Protein AF-A7T3B9-F1 (afdb_monomer)

Mean predicted aligned error: 5.43 Å

Sequence (170 aa):
YEEWKAGTANHKSWKVKYYKGLGTSTPKEAKEYFSDMERHKINFKYEGPHDDEAIVMAFSKKKIQERKDWLTRGLEERKWRREQGLSELYLYEKDTKRVSYCDFVNKELILFSNTDNERSIPSLVDGLKPGQRKVMFTCFKRNDKREVKVAQLAGSIAELSAYHHGEVGF

Solvent-accessible surface area (backbone atoms only — not comparable to full-atom values): 10347 Å² total; per-residue (Å²): 106,70,67,58,51,74,74,34,93,64,50,84,82,55,90,85,81,87,75,89,48,78,85,68,56,48,78,67,55,49,53,54,49,64,72,42,41,75,72,73,47,63,44,80,42,90,87,52,71,64,30,56,50,39,51,44,39,75,68,39,88,87,28,57,66,62,40,51,55,51,53,49,50,55,49,50,52,54,50,52,31,55,76,70,72,46,78,81,86,72,76,79,55,95,81,48,48,64,42,38,55,37,52,43,42,71,48,49,48,47,54,54,57,50,51,49,46,54,58,69,47,50,43,90,90,78,66,40,26,58,58,56,46,36,49,54,50,41,51,64,73,66,59,70,92,64,92,72,58,67,72,60,51,41,54,48,28,37,68,78,55,69,53,85,82,56,83,87,71,111

Secondary structure (DSSP, 8-state):
-HHHHHH-TTGGGS------SGGGS-HHHHHHHHHTHHHH--EEE--SHHHHHHHHHHH-TT-HHHHHHHHHHHHHHHHHHHHTTPPPP-S--TT--EEEHHHIIIIIIHHHHHHHHHHHSPPTTTS--HHHHHHHHHHHHH--SS---HHHHHHHHHHHHT--S-TT--

InterPro domains:
  IPR001154 DNA topoisomerase II, eukaryotic-type [PR01158] (22-34)
  IPR001154 DNA topoisomerase II, eukaryotic-type [PR01158] (147-170)
  IPR002205 DNA topoisomerase, type IIA, domain A [PF00521] (119-168)
  IPR002205 DNA topoisomerase, type IIA, domain A [PS52040] (121-170)
  IPR013758 DNA topoisomerase, type IIA, domain A, alpha-beta [G3DSA:3.90.199.10] (116-169)
  IPR013759 DNA topoisomerase, type IIA, subunit B, C-terminal [G3DSA:3.40.50.670] (8-115)
  IPR013760 DNA topoisomerase, type IIA-like domain superfamily [SSF56719] (1-168)
  IPR031660 C-terminal associated domain of TOPRIM [PF16898] (1-117)
  IPR050634 DNA Topoisomerase II [PTHR10169] (1-167)

pLDDT: mean 91.24, std 8.09, range [49.88, 98.19]

Foldseek 3Di:
DVVCCVVDPVSVVDDDDDDPDPVVDDPVVVVVCVVPVQQNAAAEDEPDDLLVVLVCCLDPPVNVVVVVVLLVVVVVVVVVCVVVVHDQDAQDDRNRRYDYSNRCSNHPVSVVVVVCCQQPAADPVPRDRLLVVLLVVLCVVVVDPDDDDLVVSLVSSCPPVVDDPDSVPD

Structure (mmCIF, N/CA/C/O backbone):
data_AF-A7T3B9-F1
#
_entry.id   AF-A7T3B9-F1
#
loop_
_atom_site.group_PDB
_atom_site.id
_atom_site.type_symbol
_atom_site.label_atom_id
_atom_site.label_alt_id
_atom_site.label_comp_id
_atom_site.label_asym_id
_atom_site.label_entity_id
_atom_site.label_seq_id
_atom_site.pdbx_PDB_ins_code
_atom_site.Cartn_x
_atom_site.Cartn_y
_atom_site.Cartn_z
_atom_site.occupancy
_atom_site.B_iso_or_equiv
_atom_site.auth_seq_id
_atom_site.auth_comp_id
_atom_site.auth_asym_id
_atom_site.auth_atom_id
_atom_site.pdbx_PDB_model_num
ATOM 1 N N . TYR A 1 1 ? -4.293 -13.860 0.348 1.00 86.56 1 TYR A N 1
ATOM 2 C CA . TYR A 1 1 ? -3.932 -14.512 -0.936 1.00 86.56 1 TYR A CA 1
ATOM 3 C C . TYR A 1 1 ? -2.676 -15.359 -0.795 1.00 86.56 1 TYR A C 1
ATOM 5 O O . TYR A 1 1 ? -2.759 -16.546 -1.080 1.00 86.56 1 TYR A O 1
ATOM 13 N N . GLU A 1 2 ? -1.552 -14.799 -0.331 1.00 87.75 2 GLU A N 1
ATOM 14 C CA . GLU A 1 2 ? -0.303 -15.569 -0.173 1.00 87.75 2 GLU A CA 1
ATOM 15 C C . GLU A 1 2 ? -0.471 -16.796 0.736 1.00 87.75 2 GLU A C 1
ATOM 17 O O . GLU A 1 2 ? -0.005 -17.875 0.392 1.00 87.75 2 GLU A O 1
ATOM 22 N N . GLU A 1 3 ? -1.247 -16.677 1.817 1.00 86.38 3 GLU A N 1
ATOM 23 C CA . GLU A 1 3 ? -1.605 -17.810 2.682 1.00 86.38 3 GLU A CA 1
ATOM 24 C C . GLU A 1 3 ? -2.352 -18.929 1.929 1.00 86.38 3 GLU A C 1
ATOM 26 O O . GLU A 1 3 ? -1.968 -20.094 1.994 1.00 86.38 3 GLU A O 1
ATOM 31 N N . TRP A 1 4 ? -3.370 -18.580 1.131 1.00 89.94 4 TRP A N 1
ATOM 32 C CA . TRP A 1 4 ? -4.085 -19.543 0.282 1.00 89.94 4 TRP A CA 1
ATOM 33 C C . TRP A 1 4 ? -3.144 -20.222 -0.718 1.00 89.94 4 TRP A C 1
ATOM 35 O O . TRP A 1 4 ? -3.216 -21.434 -0.908 1.00 89.94 4 TRP A O 1
ATOM 45 N N . LYS A 1 5 ? -2.243 -19.457 -1.342 1.00 90.88 5 LYS A N 1
ATOM 46 C CA . LYS A 1 5 ? -1.275 -19.975 -2.313 1.00 90.88 5 LYS A CA 1
ATOM 47 C C . LYS A 1 5 ? -0.288 -20.947 -1.661 1.00 90.88 5 LYS A C 1
ATOM 49 O O . LY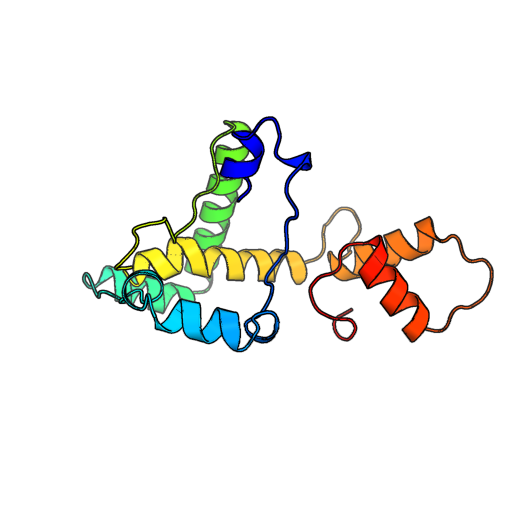S A 1 5 ? -0.001 -21.979 -2.257 1.00 90.88 5 LYS A O 1
ATOM 54 N N . ALA A 1 6 ? 0.195 -20.642 -0.456 1.00 88.75 6 ALA A N 1
ATOM 55 C CA . ALA A 1 6 ? 1.088 -21.514 0.304 1.00 88.75 6 ALA A CA 1
ATOM 56 C C . ALA A 1 6 ? 0.394 -22.812 0.756 1.00 88.75 6 ALA A C 1
ATOM 58 O O . ALA A 1 6 ? 1.002 -23.878 0.711 1.00 88.75 6 ALA A O 1
ATOM 59 N N . GLY A 1 7 ? -0.885 -22.737 1.139 1.00 91.06 7 GLY A N 1
ATOM 60 C CA . GLY A 1 7 ? -1.672 -23.890 1.587 1.00 91.06 7 GLY A CA 1
ATOM 61 C C . GLY A 1 7 ? -2.290 -24.747 0.473 1.00 91.06 7 GLY A C 1
ATOM 62 O O . GLY A 1 7 ? -2.835 -25.810 0.760 1.00 91.06 7 GLY A O 1
ATOM 63 N N . THR A 1 8 ? -2.229 -24.320 -0.793 1.00 93.38 8 THR A N 1
ATOM 64 C CA . THR A 1 8 ? -2.911 -24.996 -1.912 1.00 93.38 8 THR A CA 1
ATOM 65 C C . THR A 1 8 ? -1.902 -25.635 -2.864 1.00 93.38 8 THR A C 1
ATOM 67 O O . THR A 1 8 ? -1.337 -24.968 -3.728 1.00 93.38 8 THR A O 1
ATOM 70 N N . ALA A 1 9 ? -1.707 -26.954 -2.767 1.00 94.50 9 ALA A N 1
ATOM 71 C CA . ALA A 1 9 ? -0.701 -27.679 -3.555 1.00 94.50 9 ALA A CA 1
ATOM 72 C C . ALA A 1 9 ? -0.851 -27.499 -5.082 1.00 94.50 9 ALA A C 1
ATOM 74 O O . ALA A 1 9 ? 0.138 -27.355 -5.800 1.00 94.50 9 ALA A O 1
ATOM 75 N N . ASN A 1 10 ? -2.084 -27.452 -5.592 1.00 94.38 10 ASN A N 1
ATOM 76 C CA . ASN A 1 10 ? -2.374 -27.270 -7.015 1.00 94.38 10 ASN A CA 1
ATOM 77 C C . ASN A 1 10 ? -2.621 -25.803 -7.407 1.00 94.38 10 ASN A C 1
ATOM 79 O O . ASN A 1 10 ? -3.248 -25.554 -8.430 1.00 94.38 10 ASN A O 1
ATOM 83 N N . HIS A 1 11 ? -2.127 -24.813 -6.654 1.00 90.62 11 HIS A N 1
ATOM 84 C CA . HIS A 1 11 ? -2.401 -23.392 -6.928 1.00 90.62 11 HIS A CA 1
ATOM 85 C C . HIS A 1 11 ? -2.091 -22.966 -8.382 1.00 90.62 11 HIS A C 1
ATOM 87 O O . HIS A 1 11 ? -2.711 -22.041 -8.900 1.00 90.62 11 HIS A O 1
ATOM 93 N N . LYS A 1 12 ? -1.162 -23.649 -9.070 1.00 92.31 12 LYS A N 1
ATOM 94 C CA . LYS A 1 12 ? -0.803 -23.393 -10.478 1.00 92.31 12 LYS A CA 1
ATOM 95 C C . LYS A 1 12 ? -1.903 -23.741 -11.489 1.00 92.31 12 LYS A C 1
ATOM 97 O O . LYS A 1 12 ? -1.854 -23.226 -12.599 1.00 92.31 12 LYS A O 1
ATOM 102 N N . SER A 1 13 ? -2.877 -24.589 -11.143 1.00 94.81 13 SER A N 1
ATOM 103 C CA . SER A 1 13 ? -4.007 -24.904 -12.032 1.00 94.81 13 SER A CA 1
ATOM 104 C C . SER A 1 13 ? -5.089 -23.821 -12.032 1.00 94.81 13 SER A C 1
ATOM 106 O O . SER A 1 13 ? -6.023 -23.886 -12.827 1.00 94.81 13 SER A O 1
ATOM 108 N N . TRP A 1 14 ? -4.992 -22.833 -11.139 1.00 94.38 14 TRP A N 1
ATOM 109 C CA . TRP A 1 14 ? -5.970 -21.761 -11.000 1.00 94.38 14 TRP A CA 1
ATOM 110 C C . TRP A 1 14 ? -5.571 -20.542 -11.829 1.00 94.38 14 TRP A C 1
ATOM 112 O O . TRP A 1 14 ? -4.417 -20.112 -11.829 1.00 94.38 14 TRP A O 1
ATOM 122 N N . LYS A 1 15 ? -6.551 -19.923 -12.493 1.00 92.50 15 LYS A N 1
ATOM 123 C CA . LYS A 1 15 ? -6.360 -18.622 -13.139 1.00 92.50 15 LYS A CA 1
ATOM 124 C C . LYS A 1 15 ? -6.522 -17.514 -12.102 1.00 92.50 15 LYS A C 1
ATOM 126 O O . LYS A 1 15 ? -7.630 -17.245 -11.649 1.00 92.50 15 LYS A O 1
ATOM 131 N N . VAL A 1 16 ? -5.424 -16.848 -11.758 1.00 91.12 16 VAL A N 1
ATOM 132 C CA . VAL A 1 16 ? -5.424 -15.721 -10.815 1.00 91.12 16 VAL A CA 1
ATOM 133 C C . VAL A 1 16 ? -5.517 -14.405 -11.585 1.00 91.12 16 VAL A C 1
ATOM 135 O O . VAL A 1 16 ? -4.731 -14.155 -12.497 1.00 91.12 16 VAL A O 1
ATOM 138 N N . LYS A 1 17 ? -6.473 -13.550 -11.211 1.00 89.12 17 LYS A N 1
ATOM 139 C CA . LYS A 1 17 ? -6.617 -12.188 -11.739 1.00 89.12 17 LYS A CA 1
ATOM 140 C C . LYS A 1 17 ? -6.475 -11.192 -10.591 1.00 89.12 17 LYS A C 1
ATOM 142 O O . LYS A 1 17 ? -7.149 -11.322 -9.574 1.00 89.12 17 LYS A O 1
ATOM 147 N N . TYR A 1 18 ? -5.600 -10.205 -10.761 1.00 85.88 18 TYR A N 1
ATOM 148 C CA . TYR A 1 18 ? -5.349 -9.164 -9.767 1.00 85.88 18 TYR A CA 1
ATOM 149 C C . TYR A 1 18 ? -6.222 -7.929 -10.036 1.00 85.88 18 TYR A C 1
ATOM 151 O O . TYR A 1 18 ? -6.214 -7.393 -11.144 1.00 85.88 18 TYR A O 1
ATOM 159 N N . TYR A 1 19 ? -6.968 -7.480 -9.024 1.00 87.00 19 TYR A N 1
ATOM 160 C CA . TYR A 1 19 ? -7.869 -6.325 -9.098 1.00 87.00 19 TYR A CA 1
ATOM 161 C C . TYR A 1 19 ? -7.207 -5.131 -8.412 1.00 87.00 19 TYR A C 1
ATOM 163 O O . TYR A 1 19 ? -7.374 -4.914 -7.217 1.00 87.00 19 TYR A O 1
ATOM 171 N N . LYS A 1 20 ? -6.415 -4.368 -9.172 1.00 83.94 20 LYS A N 1
ATOM 172 C CA . LYS A 1 20 ? -5.660 -3.224 -8.635 1.00 83.94 20 LYS A CA 1
ATOM 173 C C . LYS A 1 20 ? -6.556 -2.023 -8.307 1.00 83.94 20 LYS A C 1
ATOM 175 O O . LYS A 1 20 ? -6.252 -1.252 -7.404 1.00 83.94 20 LYS A O 1
ATOM 180 N N . GLY A 1 21 ? -7.619 -1.815 -9.077 1.00 83.38 21 GLY A N 1
ATOM 181 C CA . GLY A 1 21 ? -8.522 -0.684 -8.899 1.00 83.38 21 GLY A CA 1
ATOM 182 C C . GLY A 1 21 ? -9.957 -1.064 -9.214 1.00 83.38 21 GLY A C 1
ATOM 183 O O . GLY A 1 21 ? -10.213 -2.065 -9.881 1.00 83.38 21 GLY A O 1
ATOM 184 N N . LEU A 1 22 ? -10.897 -0.231 -8.768 1.00 85.94 22 LEU A N 1
ATOM 185 C CA . LEU A 1 22 ? -12.330 -0.488 -8.936 1.00 85.94 22 LEU A CA 1
ATOM 186 C C . LEU A 1 22 ? -12.741 -0.628 -10.412 1.00 85.94 22 LEU A C 1
ATOM 188 O O . LEU A 1 22 ? -13.633 -1.406 -10.724 1.00 85.94 22 LEU A O 1
ATOM 192 N N . GLY A 1 23 ? -12.037 0.044 -11.331 1.00 85.44 23 GLY A N 1
ATOM 193 C CA . GLY A 1 23 ? -12.266 -0.081 -12.776 1.00 85.44 23 GLY A CA 1
ATOM 194 C C . GLY A 1 23 ? -11.877 -1.437 -13.382 1.00 85.44 23 GLY A C 1
ATOM 195 O O . GLY A 1 23 ? -12.175 -1.686 -14.544 1.00 85.44 23 GLY A O 1
ATOM 196 N N . THR A 1 24 ? -11.208 -2.323 -12.634 1.00 87.88 24 THR A N 1
ATOM 197 C CA . THR A 1 24 ? -10.944 -3.705 -13.077 1.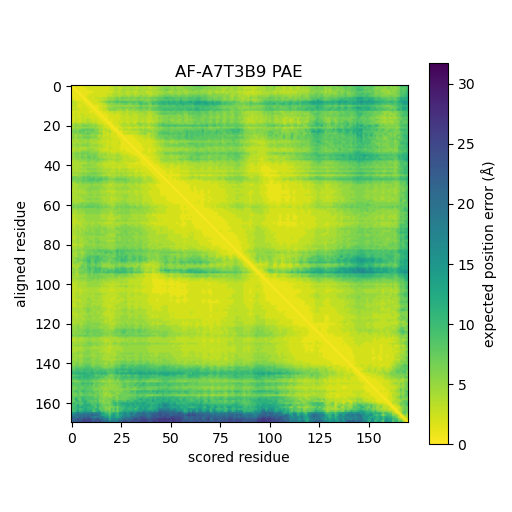00 87.88 24 THR A CA 1
ATOM 198 C C . THR A 1 24 ? -12.193 -4.590 -12.983 1.00 87.88 24 THR A C 1
ATOM 200 O O . THR A 1 24 ? -12.278 -5.601 -13.690 1.00 87.88 24 THR A O 1
ATOM 203 N N . SER A 1 25 ? -13.144 -4.214 -12.125 1.00 88.56 25 SER A N 1
ATOM 204 C CA . SER A 1 25 ? -14.412 -4.913 -11.939 1.00 88.56 25 SER A CA 1
ATOM 205 C C . SER A 1 25 ? -15.390 -4.573 -13.058 1.00 88.56 25 SER A C 1
ATOM 207 O O . SER A 1 25 ? -15.603 -3.415 -13.409 1.00 88.56 25 SER A O 1
ATOM 209 N N . THR A 1 26 ? -16.010 -5.602 -13.618 1.00 91.00 26 THR A N 1
ATOM 210 C CA . THR A 1 26 ? -17.072 -5.475 -14.615 1.00 91.00 26 THR A CA 1
ATOM 211 C C . THR A 1 26 ? -18.386 -5.028 -13.962 1.00 91.00 26 THR A C 1
ATOM 213 O O . THR A 1 26 ? -18.605 -5.276 -12.775 1.00 91.00 26 THR A O 1
ATOM 216 N N . PRO A 1 27 ? -19.333 -4.450 -14.726 1.00 92.31 27 PRO A N 1
ATOM 217 C CA . PRO A 1 27 ? -20.662 -4.126 -14.203 1.00 92.31 27 PRO A CA 1
ATOM 218 C C . PRO A 1 27 ? -21.416 -5.336 -13.627 1.00 92.31 27 PRO A C 1
ATOM 220 O O . PRO A 1 27 ? -22.243 -5.176 -12.733 1.00 92.31 27 PRO A O 1
ATOM 223 N N . LYS A 1 28 ? -21.139 -6.548 -14.132 1.00 93.81 28 LYS A N 1
ATOM 224 C CA . LYS A 1 28 ? -21.708 -7.793 -13.603 1.00 93.81 28 LYS A CA 1
ATOM 225 C C . LYS A 1 28 ? -21.156 -8.101 -12.209 1.00 93.81 28 LYS A C 1
ATOM 227 O O . LYS A 1 28 ? -21.942 -8.265 -11.285 1.00 93.81 28 LYS A O 1
ATOM 232 N N . GLU A 1 29 ? -19.833 -8.094 -12.053 1.00 91.69 29 GLU A N 1
ATOM 233 C CA . GLU A 1 29 ? -19.176 -8.294 -10.751 1.00 91.69 29 GLU A CA 1
ATOM 234 C C . GLU A 1 29 ? -19.586 -7.210 -9.748 1.00 91.69 29 GLU A C 1
ATOM 236 O O . GLU A 1 29 ? -19.821 -7.503 -8.583 1.00 91.69 29 GLU A O 1
ATOM 241 N N . ALA A 1 30 ? -19.760 -5.963 -10.201 1.00 89.94 30 ALA A N 1
ATOM 242 C CA . ALA A 1 30 ? -20.275 -4.893 -9.354 1.00 89.94 30 ALA A CA 1
ATOM 243 C C . ALA A 1 30 ? -21.654 -5.248 -8.779 1.00 89.94 30 ALA A C 1
ATOM 245 O O . ALA A 1 30 ? -21.843 -5.184 -7.568 1.00 89.94 30 ALA A O 1
ATOM 246 N N . LYS A 1 31 ? -22.603 -5.682 -9.621 1.00 92.69 31 LYS A N 1
ATOM 247 C CA . LYS A 1 31 ? -23.927 -6.131 -9.155 1.00 92.69 31 LYS A CA 1
ATOM 248 C C . LYS A 1 31 ? -23.823 -7.288 -8.158 1.00 92.69 31 LYS A C 1
ATOM 250 O O . LYS A 1 31 ? -24.561 -7.287 -7.178 1.00 92.69 31 LYS A O 1
ATOM 255 N N . GLU A 1 32 ? -22.904 -8.227 -8.374 1.00 93.06 32 GLU A N 1
ATOM 256 C CA . GLU A 1 32 ? -22.637 -9.325 -7.435 1.00 93.06 32 GLU A CA 1
ATOM 257 C C . GLU A 1 32 ? -22.128 -8.791 -6.082 1.00 93.06 32 GLU A C 1
ATOM 259 O O . GLU A 1 32 ? -22.672 -9.162 -5.042 1.00 93.06 32 GLU A O 1
ATOM 264 N N . TYR A 1 33 ? -21.190 -7.837 -6.068 1.00 91.00 33 TYR A N 1
ATOM 265 C CA . TYR A 1 33 ? -20.731 -7.192 -4.829 1.00 91.00 33 TYR A CA 1
ATOM 266 C 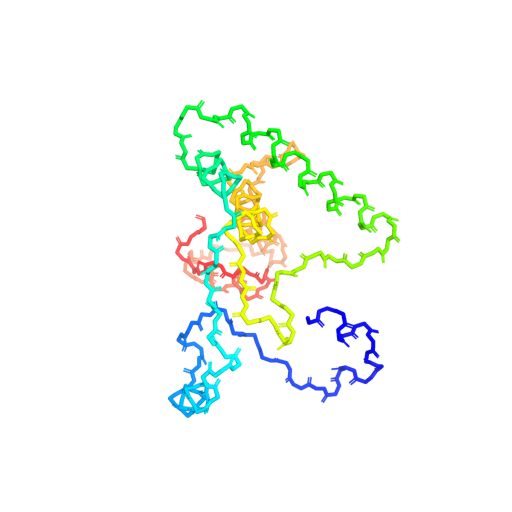C . TYR A 1 33 ? -21.866 -6.494 -4.068 1.00 91.00 33 TYR A C 1
ATOM 268 O O . TYR A 1 33 ? -21.991 -6.664 -2.857 1.00 91.00 33 TYR A O 1
ATOM 276 N N . PHE A 1 34 ? -22.723 -5.744 -4.771 1.00 92.00 34 PHE A N 1
ATOM 277 C CA . PHE A 1 34 ? -23.865 -5.056 -4.158 1.00 92.00 34 PHE A CA 1
ATOM 278 C C . PHE A 1 34 ? -24.966 -6.019 -3.687 1.00 92.00 34 PHE A C 1
ATOM 280 O O . PHE A 1 34 ? -25.695 -5.682 -2.755 1.00 92.00 34 PHE A O 1
ATOM 287 N N . SER A 1 35 ? -25.083 -7.203 -4.300 1.00 94.31 35 SER A N 1
ATOM 288 C CA . SER A 1 35 ? -26.044 -8.230 -3.876 1.00 94.31 35 SER A CA 1
ATOM 289 C C . SER A 1 35 ? -25.681 -8.875 -2.534 1.00 94.31 35 SER A C 1
ATOM 291 O O . SER A 1 35 ? -26.576 -9.260 -1.788 1.00 94.31 35 SER A O 1
ATOM 293 N N . ASP A 1 36 ? -24.390 -8.914 -2.189 1.00 91.75 36 ASP A N 1
ATOM 294 C CA . ASP A 1 36 ? -23.880 -9.353 -0.886 1.00 91.75 36 ASP A CA 1
ATOM 295 C C . ASP A 1 36 ? -23.282 -8.159 -0.124 1.00 91.75 36 ASP A C 1
ATOM 297 O O . ASP A 1 36 ? -22.080 -8.073 0.149 1.00 91.75 36 ASP A O 1
ATOM 301 N N . MET A 1 37 ? -24.135 -7.175 0.173 1.00 91.12 37 MET A N 1
ATOM 302 C CA . MET A 1 37 ? -23.723 -5.943 0.851 1.00 91.12 37 MET A CA 1
ATOM 303 C C . MET A 1 37 ? -23.129 -6.222 2.234 1.00 91.12 37 MET A C 1
ATOM 305 O O . MET A 1 37 ? -22.163 -5.576 2.627 1.00 91.12 37 MET A O 1
ATOM 309 N N . GLU A 1 38 ? -23.670 -7.196 2.966 1.00 88.62 38 GLU A N 1
ATOM 310 C CA . GLU A 1 38 ? -23.191 -7.536 4.306 1.00 88.62 38 GLU A CA 1
ATOM 311 C C . GLU A 1 38 ? -21.734 -7.998 4.290 1.00 88.62 38 GLU A C 1
ATOM 313 O O . GLU A 1 38 ? -20.985 -7.706 5.221 1.00 88.62 38 GLU A O 1
ATOM 318 N N . ARG A 1 39 ? -21.294 -8.721 3.256 1.00 88.00 39 ARG A N 1
ATOM 319 C CA . ARG A 1 39 ? -19.887 -9.106 3.093 1.00 88.00 39 ARG A CA 1
ATOM 320 C C . ARG A 1 39 ? -18.978 -7.927 2.752 1.00 88.00 39 ARG A C 1
ATOM 322 O O . ARG A 1 39 ? -17.858 -7.878 3.246 1.00 88.00 39 ARG A O 1
ATOM 329 N N . HIS A 1 40 ? -19.429 -7.014 1.895 1.00 90.50 40 HIS A N 1
ATOM 330 C CA . HIS A 1 40 ? -18.577 -5.952 1.342 1.00 90.50 40 HIS A CA 1
ATOM 331 C C . HIS A 1 40 ? -18.632 -4.637 2.133 1.00 90.50 40 HIS A C 1
ATOM 333 O O . HIS A 1 40 ? -17.797 -3.757 1.922 1.00 90.50 40 HIS A O 1
ATOM 339 N N . LYS A 1 41 ? -19.590 -4.493 3.053 1.00 92.88 41 LYS A N 1
ATOM 340 C CA . LYS A 1 41 ? -19.729 -3.335 3.933 1.00 92.88 41 LYS A CA 1
ATOM 341 C C . LYS A 1 41 ? -19.034 -3.586 5.266 1.00 92.88 41 LYS A C 1
ATOM 343 O O . LYS A 1 41 ? -19.440 -4.444 6.045 1.00 92.88 41 LYS A O 1
ATOM 348 N N . ILE A 1 42 ? -18.046 -2.752 5.565 1.00 95.06 42 ILE A N 1
ATOM 349 C CA . ILE A 1 42 ? -17.339 -2.749 6.846 1.00 95.06 42 ILE A CA 1
ATOM 350 C C . ILE A 1 42 ? -17.660 -1.443 7.559 1.00 95.06 42 ILE A C 1
ATOM 352 O O . ILE A 1 42 ? -17.425 -0.360 7.026 1.00 95.06 42 ILE A O 1
ATOM 356 N N . ASN A 1 43 ? -18.228 -1.538 8.759 1.00 96.31 43 ASN A N 1
ATOM 357 C CA . ASN A 1 43 ? -18.561 -0.354 9.542 1.00 96.31 43 ASN A CA 1
ATOM 358 C C . ASN A 1 43 ? -17.367 0.072 10.395 1.00 96.31 43 ASN A C 1
ATOM 360 O O . ASN A 1 43 ? -16.818 -0.732 11.150 1.00 96.31 43 ASN A O 1
ATOM 364 N N . PHE 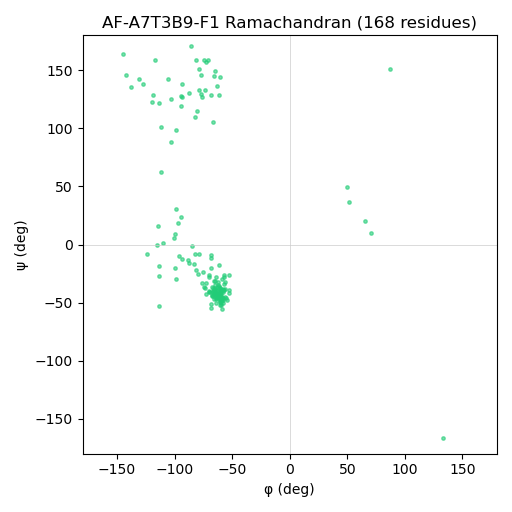A 1 44 ? -17.019 1.352 10.339 1.00 97.19 44 PHE A N 1
ATOM 365 C CA . PHE A 1 44 ? -16.090 1.920 11.304 1.00 97.19 44 PHE A CA 1
ATOM 366 C C . PHE A 1 44 ? -16.781 2.089 12.654 1.00 97.19 44 PHE A C 1
ATOM 368 O O . PHE A 1 44 ? -17.909 2.583 12.727 1.00 97.19 44 PHE A O 1
ATOM 375 N N . LYS A 1 45 ? -16.114 1.654 13.719 1.00 96.62 45 LYS A N 1
ATOM 376 C CA . LYS A 1 45 ? -16.598 1.771 15.091 1.00 96.62 45 LYS A CA 1
ATOM 377 C C . LYS A 1 45 ? -15.612 2.612 15.887 1.00 96.62 45 LYS A C 1
ATOM 379 O O . LYS A 1 45 ? -14.449 2.253 15.983 1.00 96.62 45 LYS A O 1
ATOM 384 N N . TYR A 1 46 ? -16.096 3.699 16.470 1.00 97.94 46 TYR A N 1
ATOM 385 C CA . TYR A 1 46 ? -15.328 4.438 17.462 1.00 97.94 46 TYR A CA 1
ATOM 386 C C . TYR A 1 46 ? -15.343 3.676 18.793 1.00 97.94 46 TYR A C 1
ATOM 388 O O . TYR A 1 46 ? -16.414 3.310 19.286 1.00 97.94 46 TYR A O 1
ATOM 396 N N . GLU A 1 47 ? -14.170 3.412 19.356 1.00 97.25 47 GLU A N 1
ATOM 397 C CA . GLU A 1 47 ? -13.976 2.624 20.577 1.00 97.25 47 GLU A CA 1
ATOM 398 C C . GLU A 1 47 ? -13.391 3.440 21.737 1.00 97.25 47 GLU A C 1
ATOM 400 O O . GLU A 1 47 ? -13.257 2.920 22.846 1.00 97.25 47 GLU A O 1
ATOM 405 N N . GLY A 1 48 ? -13.114 4.730 21.529 1.00 97.00 48 GLY A N 1
ATOM 406 C CA . GLY A 1 48 ? -12.731 5.666 22.584 1.00 97.00 48 GLY A CA 1
ATOM 407 C C . GLY A 1 48 ? -11.519 6.528 22.228 1.00 97.00 48 GLY A C 1
ATOM 408 O O . GLY A 1 48 ? -11.090 6.546 21.078 1.00 97.00 48 GLY A O 1
ATOM 409 N N . PRO A 1 49 ? -10.918 7.213 23.218 1.00 98.00 49 PRO A N 1
ATOM 410 C CA . PRO A 1 49 ? -9.881 8.226 22.984 1.00 98.00 49 PRO A CA 1
ATOM 411 C C . PRO A 1 49 ? -8.644 7.745 22.211 1.00 98.00 49 PRO A C 1
ATOM 413 O O . PRO A 1 49 ? -7.989 8.530 21.532 1.00 98.00 49 PRO A O 1
ATOM 416 N N . HIS A 1 50 ? -8.328 6.450 22.268 1.00 96.94 50 HIS A N 1
ATOM 417 C CA . HIS A 1 50 ? -7.212 5.865 21.523 1.00 96.94 50 HIS A CA 1
ATOM 418 C C . HIS A 1 50 ? -7.405 5.947 19.997 1.00 96.94 50 HIS A C 1
ATOM 420 O O . HIS A 1 50 ? -6.424 6.024 19.258 1.00 96.94 50 HIS A O 1
ATOM 426 N N . ASP A 1 51 ? -8.652 5.972 19.514 1.00 98.19 51 ASP A N 1
ATOM 427 C CA . ASP A 1 51 ? -8.964 6.226 18.105 1.00 98.19 51 ASP A CA 1
ATOM 428 C C . ASP A 1 51 ? -8.613 7.665 17.712 1.00 98.19 51 ASP A C 1
ATOM 430 O O . ASP A 1 51 ? -8.002 7.892 16.664 1.00 98.19 51 ASP A O 1
ATOM 434 N N . ASP A 1 52 ? -8.943 8.635 18.571 1.00 98.00 52 ASP A N 1
ATOM 435 C CA . ASP A 1 52 ? -8.598 10.042 18.354 1.00 98.00 52 ASP A CA 1
ATOM 436 C C . ASP A 1 52 ? -7.080 10.224 18.331 1.00 98.00 52 ASP A C 1
ATOM 438 O O . ASP A 1 52 ? -6.533 10.868 17.433 1.00 98.00 52 ASP A O 1
ATOM 442 N N . GLU A 1 53 ? -6.378 9.611 19.284 1.00 97.88 53 GLU A N 1
ATOM 443 C CA . GLU A 1 53 ? -4.918 9.632 19.358 1.00 97.88 53 GLU A CA 1
ATOM 444 C C . GLU A 1 53 ? -4.273 9.015 18.113 1.00 97.88 53 GLU A C 1
ATOM 446 O O . GLU A 1 53 ? -3.332 9.596 17.565 1.00 97.88 53 GLU A O 1
ATOM 451 N N . ALA A 1 54 ? -4.800 7.889 17.619 1.00 97.88 54 ALA A N 1
ATOM 452 C CA . ALA A 1 54 ? -4.311 7.243 16.405 1.00 97.88 54 ALA A CA 1
ATOM 453 C C . ALA A 1 54 ? -4.469 8.152 15.174 1.00 97.88 54 ALA A C 1
ATOM 455 O O . ALA A 1 54 ? -3.521 8.324 14.400 1.00 97.88 54 ALA A O 1
ATOM 456 N N . ILE A 1 55 ? -5.630 8.795 15.016 1.00 98.06 55 ILE A N 1
ATOM 457 C CA . ILE A 1 55 ? -5.885 9.750 13.928 1.00 98.06 55 ILE A CA 1
ATOM 458 C C . ILE A 1 55 ? -4.959 10.969 14.051 1.00 98.06 55 ILE A C 1
ATOM 460 O O . ILE A 1 55 ? -4.341 11.394 13.068 1.00 98.06 55 ILE A O 1
ATOM 464 N N . VAL A 1 56 ? -4.820 11.532 15.253 1.00 98.19 56 VAL A N 1
ATOM 465 C CA . VAL A 1 56 ? -3.953 12.689 15.506 1.00 98.19 56 VAL A CA 1
ATOM 466 C C . VAL A 1 56 ? -2.494 12.346 15.213 1.00 98.19 56 VAL A C 1
ATOM 468 O O . VAL A 1 56 ? -1.818 13.131 14.546 1.00 98.19 56 VAL A O 1
ATOM 471 N N . MET A 1 57 ? -2.000 11.187 15.649 1.00 98.00 57 MET A N 1
ATOM 472 C CA . MET A 1 57 ? -0.648 10.716 15.341 1.00 98.00 57 MET A CA 1
ATOM 473 C C . MET A 1 57 ? -0.441 10.619 13.819 1.00 98.00 57 MET A C 1
ATOM 475 O O . MET A 1 57 ? 0.516 11.196 13.287 1.00 98.00 57 MET A O 1
ATOM 479 N N . ALA A 1 58 ? -1.388 10.010 13.097 1.00 97.38 58 ALA A N 1
ATOM 480 C CA . ALA A 1 58 ? -1.296 9.805 11.654 1.00 97.38 58 ALA A CA 1
ATOM 481 C C . ALA A 1 58 ? -1.283 11.115 10.838 1.00 97.38 58 ALA A C 1
ATOM 483 O O . ALA A 1 58 ? -0.484 11.250 9.910 1.00 97.38 58 ALA A O 1
ATOM 484 N N . PHE A 1 59 ? -2.116 12.103 11.185 1.00 97.56 59 PHE A N 1
ATOM 485 C CA . PHE A 1 59 ? -2.347 13.271 10.317 1.00 97.56 59 PHE A CA 1
ATOM 486 C C . PHE A 1 59 ? -1.846 14.608 10.871 1.00 97.56 59 PHE A C 1
ATOM 488 O O . PHE A 1 59 ? -1.656 15.562 10.110 1.00 97.56 59 PHE A O 1
ATOM 495 N N . SER A 1 60 ? -1.591 14.724 12.176 1.00 98.00 60 SER A N 1
ATOM 496 C CA . SER A 1 60 ? -1.147 15.994 12.752 1.00 98.00 60 SER A CA 1
ATOM 497 C C . SER A 1 60 ? 0.255 16.361 12.282 1.00 98.00 60 SER A C 1
ATOM 499 O O . SER A 1 60 ? 1.225 15.620 12.462 1.00 98.00 60 SER A O 1
ATOM 501 N N . LYS A 1 61 ? 0.413 17.585 11.775 1.00 97.31 61 LYS A N 1
ATOM 502 C CA . LYS A 1 61 ? 1.726 18.139 11.406 1.00 97.31 61 LYS A CA 1
ATOM 503 C C . LYS A 1 61 ? 2.687 18.258 12.596 1.00 97.31 61 LYS A C 1
ATOM 505 O O . LYS A 1 61 ? 3.887 18.356 12.382 1.00 97.31 61 LYS A O 1
ATOM 510 N N . LYS A 1 62 ? 2.182 18.220 13.836 1.00 98.06 62 LYS A N 1
ATOM 511 C CA . LYS A 1 62 ? 2.987 18.329 15.066 1.00 98.06 62 LYS A CA 1
ATOM 512 C C . LYS A 1 62 ? 3.516 16.981 15.577 1.00 98.06 62 LYS A C 1
ATOM 514 O O . LYS A 1 62 ? 4.407 16.963 16.413 1.00 98.06 62 LYS A O 1
ATOM 519 N N . LYS A 1 63 ? 3.000 15.858 15.069 1.00 97.12 63 LYS A N 1
ATOM 520 C CA . LYS A 1 63 ? 3.270 14.494 15.567 1.00 97.12 63 LYS A CA 1
ATOM 521 C C . LYS A 1 63 ? 4.329 13.743 14.747 1.00 97.12 63 LYS A C 1
ATOM 523 O O . LYS A 1 63 ? 4.278 12.528 14.598 1.00 97.12 63 LYS A O 1
ATOM 528 N N . ILE A 1 64 ? 5.287 14.472 14.167 1.00 97.25 64 ILE A N 1
ATOM 529 C CA . ILE A 1 64 ? 6.280 13.901 13.240 1.00 97.25 64 ILE A CA 1
ATOM 530 C C . ILE A 1 64 ? 7.150 12.845 13.932 1.00 97.25 64 ILE A C 1
ATOM 532 O O . ILE A 1 64 ? 7.376 11.789 13.350 1.00 97.25 64 ILE A O 1
ATOM 536 N N . GLN A 1 65 ? 7.629 13.116 15.151 1.00 97.75 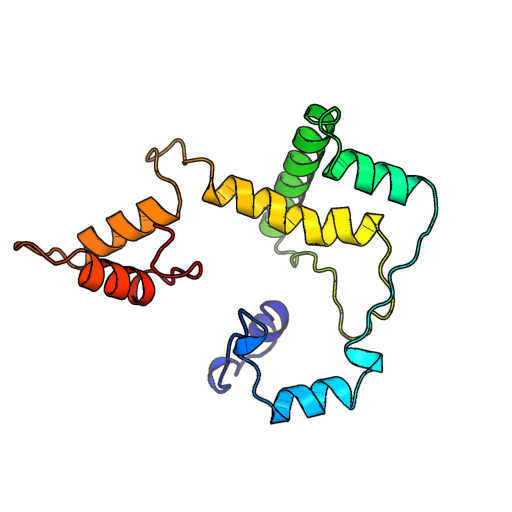65 GLN A N 1
ATOM 537 C CA . GLN A 1 65 ? 8.489 12.172 15.869 1.00 97.75 65 GLN A CA 1
ATOM 538 C C . GLN A 1 65 ? 7.733 10.887 16.228 1.00 97.75 65 GLN A C 1
ATOM 540 O O . GLN A 1 65 ? 8.196 9.803 15.897 1.00 97.75 65 GLN A O 1
ATOM 545 N N . GLU A 1 66 ? 6.518 11.011 16.766 1.00 97.69 66 GLU A N 1
ATOM 546 C CA . GLU A 1 66 ? 5.657 9.860 17.072 1.00 97.69 66 GLU A CA 1
ATOM 547 C C . GLU A 1 66 ? 5.363 9.009 15.827 1.00 97.69 66 GLU A C 1
ATOM 549 O O . GLU A 1 66 ? 5.393 7.783 15.904 1.00 97.69 66 GLU A O 1
ATOM 554 N N . ARG A 1 67 ? 5.169 9.631 14.651 1.00 97.69 67 ARG A N 1
ATOM 555 C CA . ARG A 1 67 ? 5.052 8.883 13.388 1.00 97.69 67 ARG A CA 1
ATOM 556 C C . ARG A 1 67 ? 6.317 8.131 13.010 1.00 97.69 67 ARG A C 1
ATOM 558 O O . ARG A 1 67 ? 6.208 7.027 12.488 1.00 97.69 67 ARG A O 1
ATOM 565 N N . LYS A 1 68 ? 7.503 8.709 13.222 1.00 97.19 68 LYS A N 1
ATOM 566 C CA . LYS A 1 68 ? 8.765 8.005 12.947 1.00 97.19 68 LYS A CA 1
ATOM 567 C C . LYS A 1 68 ? 8.871 6.757 13.816 1.00 97.19 68 LYS A C 1
ATOM 569 O O . LYS A 1 68 ? 9.148 5.686 13.290 1.00 97.19 68 LYS A O 1
ATOM 574 N N . ASP A 1 69 ? 8.585 6.881 15.107 1.00 97.81 69 ASP A N 1
ATOM 575 C CA . ASP A 1 69 ? 8.655 5.758 16.046 1.00 97.81 69 ASP A CA 1
ATOM 576 C C . ASP A 1 69 ? 7.593 4.693 15.719 1.00 97.81 69 ASP A C 1
ATOM 578 O O . ASP A 1 69 ? 7.857 3.493 15.760 1.00 97.81 69 ASP A O 1
ATOM 582 N N . TRP A 1 70 ? 6.391 5.121 15.330 1.00 97.38 70 TRP A N 1
ATOM 583 C CA . TRP A 1 70 ? 5.320 4.247 14.854 1.00 97.38 70 TRP A CA 1
ATOM 584 C C . TRP A 1 70 ? 5.705 3.455 13.594 1.00 97.38 70 TRP A C 1
ATOM 586 O O . TRP A 1 70 ? 5.560 2.232 13.575 1.00 97.38 70 TRP A O 1
ATOM 596 N N . LEU A 1 71 ? 6.251 4.119 12.570 1.00 96.81 71 LEU A N 1
ATOM 597 C CA . LEU A 1 71 ? 6.675 3.463 11.328 1.00 96.81 71 LEU A CA 1
ATOM 598 C C . LEU A 1 71 ? 7.851 2.511 11.555 1.00 96.81 71 LEU A C 1
ATOM 600 O O . LEU A 1 71 ? 7.845 1.407 11.009 1.00 96.81 71 LEU A O 1
ATOM 604 N N . THR A 1 72 ? 8.819 2.906 12.388 1.00 96.38 72 THR A N 1
ATOM 605 C CA . THR A 1 72 ? 9.961 2.062 12.768 1.00 96.38 72 THR A CA 1
ATOM 606 C C . THR A 1 72 ? 9.489 0.782 13.449 1.00 96.38 72 THR A C 1
ATOM 608 O O . THR A 1 72 ? 9.830 -0.301 12.981 1.00 96.38 72 THR A O 1
ATOM 611 N N . ARG A 1 73 ? 8.616 0.878 14.463 1.00 95.25 73 ARG A N 1
ATOM 612 C CA . ARG A 1 73 ? 8.047 -0.309 15.126 1.00 95.25 73 ARG A CA 1
ATOM 613 C C . ARG A 1 73 ? 7.300 -1.217 14.148 1.00 95.25 73 ARG A C 1
ATOM 615 O O . ARG A 1 73 ? 7.459 -2.431 14.194 1.00 95.25 73 ARG A O 1
ATOM 622 N N . GLY A 1 74 ? 6.533 -0.641 13.220 1.00 93.31 74 GLY A N 1
ATOM 623 C CA . GLY A 1 74 ? 5.845 -1.416 12.183 1.00 93.31 74 GLY A CA 1
ATOM 624 C C . GLY A 1 74 ? 6.792 -2.114 11.196 1.00 93.31 74 GLY A C 1
ATOM 625 O O . GLY A 1 74 ? 6.474 -3.185 10.678 1.00 93.31 74 GLY A O 1
ATOM 626 N N . LEU A 1 75 ? 7.961 -1.536 10.908 1.00 92.44 75 LEU A N 1
ATOM 627 C CA . LEU A 1 75 ? 9.004 -2.187 10.105 1.00 92.44 75 LEU A CA 1
ATOM 628 C C . LEU A 1 75 ? 9.693 -3.313 10.883 1.00 92.44 75 LEU A C 1
ATOM 630 O O . LEU A 1 75 ? 9.909 -4.389 10.326 1.00 92.44 75 LEU A O 1
ATOM 634 N N . GLU A 1 76 ? 10.004 -3.081 12.157 1.00 94.19 76 GLU A N 1
ATOM 635 C CA . GLU A 1 76 ? 10.605 -4.071 13.053 1.00 94.19 76 GLU A CA 1
ATOM 636 C C . GLU A 1 76 ? 9.693 -5.284 13.244 1.00 94.19 76 GLU A C 1
ATOM 638 O O . GLU A 1 76 ? 10.153 -6.414 13.088 1.00 94.19 76 GLU A O 1
ATOM 643 N N . GLU A 1 77 ? 8.393 -5.075 13.476 1.00 92.75 77 GLU A N 1
ATOM 644 C CA . GLU A 1 77 ? 7.424 -6.170 13.584 1.00 92.75 77 GLU A CA 1
ATOM 645 C C . GLU A 1 77 ? 7.354 -6.982 12.283 1.00 92.75 77 GLU A C 1
ATOM 647 O O . GLU A 1 77 ? 7.420 -8.214 12.311 1.00 92.75 77 GLU A O 1
ATOM 652 N N . ARG A 1 78 ? 7.272 -6.309 11.125 1.00 91.12 78 ARG A N 1
ATOM 653 C CA . ARG A 1 78 ? 7.252 -6.987 9.818 1.00 91.12 78 ARG A CA 1
ATOM 654 C C . ARG A 1 78 ? 8.524 -7.799 9.576 1.00 91.12 78 ARG A C 1
ATOM 656 O O . ARG A 1 78 ? 8.444 -8.914 9.058 1.00 91.12 78 ARG A O 1
ATOM 663 N N . LYS A 1 79 ? 9.689 -7.268 9.958 1.00 92.38 79 LYS A N 1
ATOM 664 C CA . LYS A 1 79 ? 10.969 -7.978 9.863 1.00 92.38 79 LYS A CA 1
ATOM 665 C C . LYS A 1 79 ? 10.984 -9.207 10.774 1.00 92.38 79 LYS A C 1
ATOM 667 O O . LYS A 1 79 ? 11.263 -10.302 10.292 1.00 92.38 79 LYS A O 1
ATOM 672 N N . TRP A 1 80 ? 10.623 -9.039 12.044 1.00 94.50 80 TRP A N 1
ATOM 673 C CA . TRP A 1 80 ? 10.595 -10.120 13.027 1.00 94.50 80 TRP A CA 1
ATOM 674 C C . TRP A 1 80 ? 9.651 -11.253 12.602 1.00 94.50 80 TRP A C 1
ATOM 676 O O . TRP A 1 80 ? 10.058 -12.412 12.575 1.00 94.50 80 TRP A O 1
ATOM 686 N N . ARG A 1 81 ? 8.421 -10.935 12.168 1.00 93.06 81 ARG A N 1
ATOM 687 C CA . ARG A 1 81 ? 7.462 -11.937 11.663 1.00 93.06 81 ARG A CA 1
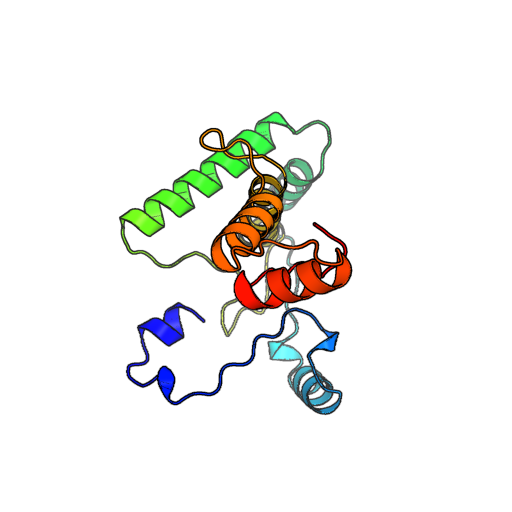ATOM 688 C C . ARG A 1 81 ? 8.041 -12.750 10.509 1.00 93.06 81 ARG A C 1
ATOM 690 O O . ARG A 1 81 ? 7.936 -13.973 10.516 1.00 93.06 81 ARG A O 1
ATOM 697 N N . ARG A 1 82 ? 8.692 -12.083 9.548 1.00 90.31 82 ARG A N 1
ATOM 698 C CA . ARG A 1 82 ? 9.329 -12.741 8.399 1.00 90.31 82 ARG A CA 1
ATOM 699 C C . ARG A 1 82 ? 10.450 -13.687 8.827 1.00 90.31 82 ARG A C 1
ATOM 701 O O . ARG A 1 82 ? 10.532 -14.789 8.298 1.00 90.31 82 ARG A O 1
ATOM 708 N N . GLU A 1 83 ? 11.289 -13.275 9.773 1.00 93.44 83 GLU A N 1
ATOM 709 C CA . GLU A 1 83 ? 12.379 -14.104 10.311 1.00 93.44 83 GLU A CA 1
ATOM 710 C C . GLU A 1 83 ? 11.857 -15.337 11.060 1.00 93.44 83 GLU A C 1
ATOM 712 O O . GLU A 1 83 ? 12.484 -16.391 11.014 1.00 93.44 83 GLU A O 1
ATOM 717 N N . GLN A 1 84 ? 10.686 -15.229 11.689 1.00 93.25 84 GLN A N 1
ATOM 718 C CA . GLN A 1 84 ? 10.004 -16.344 12.352 1.00 93.25 84 GLN A CA 1
ATOM 719 C C . GLN A 1 84 ? 9.137 -17.194 11.405 1.00 93.25 84 GLN A C 1
ATOM 721 O O . GLN A 1 84 ? 8.51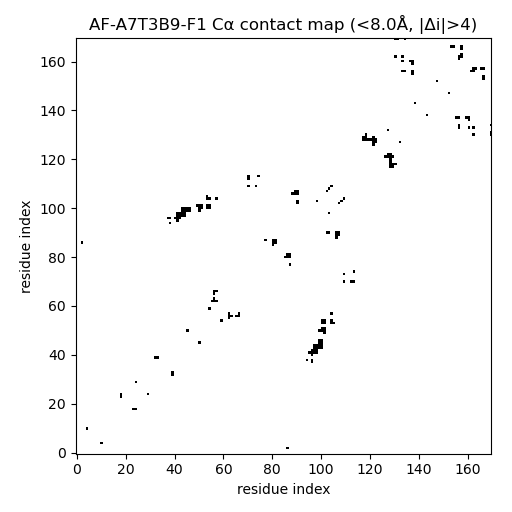1 -18.155 11.846 1.00 93.25 84 GLN A O 1
ATOM 726 N N . GLY A 1 85 ? 9.052 -16.848 10.114 1.00 89.12 85 GLY A N 1
ATOM 727 C CA . GLY A 1 85 ? 8.168 -17.528 9.161 1.00 89.12 85 GLY A CA 1
ATOM 728 C C . GLY A 1 85 ? 6.672 -17.348 9.455 1.00 89.12 85 GLY A C 1
ATOM 729 O O . GLY A 1 85 ? 5.856 -18.144 8.991 1.00 89.12 85 GLY A O 1
ATOM 730 N N . LEU A 1 86 ? 6.305 -16.323 10.228 1.00 87.75 86 LEU A N 1
ATOM 731 C CA . LEU A 1 86 ? 4.919 -15.993 10.553 1.00 87.75 86 LEU A CA 1
ATOM 732 C C . LEU A 1 86 ? 4.253 -15.248 9.392 1.00 87.75 86 LEU A C 1
ATOM 734 O O . LEU A 1 86 ? 4.900 -14.510 8.645 1.00 87.75 86 LEU A O 1
ATOM 738 N N . SER A 1 87 ? 2.936 -15.406 9.267 1.00 83.25 87 SER A N 1
ATOM 739 C CA . SER A 1 87 ? 2.142 -14.661 8.294 1.00 83.25 87 SER A CA 1
ATOM 740 C C . SER A 1 87 ? 2.141 -13.155 8.588 1.00 83.25 87 SER A C 1
ATOM 742 O O . SER A 1 87 ? 2.245 -12.701 9.738 1.00 83.25 87 SER A O 1
ATOM 744 N N . GLU A 1 88 ? 2.023 -12.365 7.517 1.00 82.19 88 GLU A N 1
ATOM 745 C CA . GLU A 1 88 ? 1.790 -10.926 7.626 1.00 82.19 88 GLU A CA 1
ATOM 746 C C . GLU A 1 88 ? 0.411 -10.659 8.235 1.00 82.19 88 GLU A C 1
ATOM 748 O O . GLU A 1 88 ? -0.548 -11.391 7.987 1.00 82.19 88 GLU A O 1
ATOM 753 N N . LEU A 1 89 ? 0.321 -9.598 9.034 1.00 81.88 89 LEU A N 1
ATOM 754 C CA . LEU A 1 89 ? -0.947 -9.144 9.585 1.00 81.88 89 LEU A CA 1
ATOM 755 C C . LEU A 1 89 ? -1.727 -8.402 8.490 1.00 81.88 89 LEU A C 1
ATOM 757 O O . LEU A 1 89 ? -1.184 -7.497 7.859 1.00 81.88 89 LEU A O 1
ATOM 761 N N . TYR A 1 90 ? -2.992 -8.757 8.282 1.00 84.12 90 TYR A N 1
ATOM 762 C CA . TYR A 1 90 ? -3.893 -8.048 7.376 1.00 84.12 90 TYR A CA 1
ATOM 763 C C . TYR A 1 90 ? -5.223 -7.761 8.075 1.00 84.12 90 TYR A C 1
ATOM 765 O O . TYR A 1 90 ? -5.696 -8.561 8.875 1.00 84.12 90 TYR A O 1
ATOM 773 N N . LEU A 1 91 ? -5.803 -6.589 7.804 1.00 88.81 91 LEU A N 1
ATOM 774 C CA . LEU A 1 91 ? -6.958 -6.077 8.548 1.00 88.81 91 LEU A CA 1
ATOM 775 C C . LEU A 1 91 ? -8.275 -6.786 8.198 1.00 88.81 91 LEU A C 1
ATOM 777 O O . LEU A 1 91 ? -9.135 -6.973 9.058 1.00 88.81 91 LEU A O 1
ATOM 781 N N . TYR A 1 92 ? -8.450 -7.141 6.926 1.00 88.50 92 TYR A N 1
ATOM 782 C CA . TYR A 1 92 ? -9.709 -7.665 6.405 1.00 88.50 92 TYR A CA 1
ATOM 783 C C . TYR A 1 92 ? -9.672 -9.190 6.318 1.00 88.50 92 TYR A C 1
ATOM 785 O O . TYR A 1 92 ? -9.151 -9.767 5.360 1.00 88.50 92 TYR A O 1
ATOM 793 N N . GLU A 1 93 ? -10.252 -9.840 7.318 1.00 83.94 93 GLU A N 1
ATOM 794 C CA . GLU A 1 93 ? -10.549 -11.268 7.306 1.00 83.94 93 GLU A CA 1
ATOM 795 C C . GLU A 1 93 ? -11.912 -11.526 6.641 1.00 83.94 93 GLU A C 1
ATOM 797 O O . GLU A 1 93 ? -12.672 -10.602 6.341 1.00 83.94 93 GLU A O 1
ATOM 802 N N . LYS A 1 94 ? -12.244 -12.801 6.388 1.00 80.12 94 LYS A N 1
ATOM 803 C CA . LYS A 1 94 ? -13.478 -13.180 5.668 1.00 80.12 94 LYS A CA 1
ATOM 804 C C . LYS A 1 94 ? -14.753 -12.640 6.321 1.00 80.12 94 LYS A C 1
ATOM 806 O O . LYS A 1 94 ? -15.697 -12.319 5.603 1.00 80.12 94 LYS A O 1
ATOM 811 N N . ASP A 1 95 ? -14.751 -12.526 7.645 1.00 83.94 95 ASP A N 1
ATOM 812 C CA . ASP A 1 95 ? -15.927 -12.182 8.444 1.00 83.94 95 ASP A CA 1
ATOM 813 C C . ASP A 1 95 ? -15.792 -10.823 9.150 1.00 83.94 95 ASP A C 1
ATOM 815 O O . ASP A 1 95 ? -16.567 -10.501 10.052 1.00 83.94 95 ASP A O 1
ATOM 819 N N . THR A 1 96 ? -14.839 -9.981 8.733 1.00 91.12 96 THR A N 1
ATOM 820 C CA . THR A 1 96 ? -14.673 -8.634 9.295 1.00 91.12 96 THR A CA 1
ATOM 821 C C . THR A 1 96 ? -15.875 -7.755 8.937 1.00 91.12 96 THR A C 1
ATOM 823 O O . THR A 1 96 ? -16.012 -7.288 7.812 1.00 91.12 96 THR A O 1
ATOM 826 N N . LYS A 1 97 ? -16.753 -7.490 9.913 1.00 92.44 97 LYS A N 1
ATOM 827 C CA . LYS A 1 97 ? -17.921 -6.593 9.753 1.00 92.44 97 LYS A CA 1
ATOM 828 C C . LYS A 1 97 ? -17.700 -5.192 10.307 1.00 92.44 97 LYS A C 1
ATOM 830 O O . LYS A 1 97 ? -18.446 -4.261 9.986 1.00 92.44 97 LYS A O 1
ATOM 835 N N . ARG A 1 98 ? -16.727 -5.050 11.206 1.00 94.25 98 ARG A N 1
ATOM 836 C CA . ARG A 1 98 ? -16.427 -3.805 11.910 1.00 94.25 98 ARG A CA 1
ATOM 837 C C . ARG A 1 98 ? -14.926 -3.651 12.084 1.00 94.25 98 ARG A C 1
ATOM 839 O O . ARG A 1 98 ? -14.238 -4.646 12.280 1.00 94.25 98 ARG A O 1
ATOM 846 N N . VAL A 1 99 ? -14.460 -2.412 12.029 1.00 96.81 99 VAL A N 1
ATOM 847 C CA . VAL A 1 99 ? -13.056 -2.026 12.207 1.00 96.81 99 VAL A CA 1
ATOM 848 C C . VAL A 1 99 ? -13.020 -0.769 13.073 1.00 96.81 99 VAL A C 1
ATOM 850 O O . VAL A 1 99 ? -13.824 0.137 12.850 1.00 96.81 99 VAL A O 1
ATOM 853 N N . SER A 1 100 ? -12.126 -0.699 14.061 1.00 97.50 100 SER A N 1
ATOM 854 C CA . SER A 1 100 ? -11.898 0.544 14.809 1.00 97.50 100 SER A CA 1
ATOM 855 C C . SER A 1 100 ? -10.959 1.485 14.058 1.00 97.50 100 SER A C 1
ATOM 857 O O . SER A 1 100 ? -10.204 1.060 13.178 1.00 97.50 100 SER A O 1
ATOM 859 N N . TYR A 1 101 ? -10.996 2.781 14.369 1.00 98.00 101 TYR A N 1
ATOM 860 C CA . TYR A 1 101 ? -10.104 3.739 13.706 1.00 98.00 101 TYR A CA 1
ATOM 861 C C . TYR A 1 101 ? -8.640 3.454 14.041 1.00 98.00 101 TYR A C 1
ATOM 863 O O . TYR A 1 101 ? -7.784 3.525 13.160 1.00 98.00 101 TYR A O 1
ATOM 871 N N . CYS A 1 102 ? -8.358 3.072 15.283 1.00 97.31 102 CYS A N 1
ATOM 872 C CA . CYS A 1 102 ? -7.044 2.654 15.735 1.00 97.31 102 CYS A CA 1
ATOM 873 C C . CYS A 1 102 ? -6.552 1.424 14.966 1.00 97.31 102 CYS A C 1
ATOM 875 O O . CYS A 1 102 ? -5.414 1.427 14.491 1.00 97.31 102 CYS A O 1
ATOM 877 N N . ASP A 1 103 ? -7.403 0.412 14.760 1.00 96.12 103 ASP A N 1
ATOM 878 C CA . ASP A 1 103 ? -7.047 -0.761 13.958 1.00 96.12 103 ASP A CA 1
ATOM 879 C C . ASP A 1 103 ? -6.775 -0.392 12.502 1.00 96.12 103 ASP A C 1
ATOM 881 O O . ASP A 1 103 ? -5.767 -0.810 11.937 1.00 96.12 103 ASP A O 1
ATOM 885 N N . PHE A 1 104 ? -7.624 0.436 11.896 1.00 97.12 104 PHE A N 1
ATOM 886 C CA . PHE A 1 104 ? -7.395 0.905 10.534 1.00 97.12 104 PHE A CA 1
ATOM 887 C C . PHE A 1 104 ? -6.074 1.666 10.403 1.00 97.12 104 PHE A C 1
ATOM 889 O O . PHE A 1 104 ? -5.286 1.389 9.497 1.00 97.12 104 PHE A O 1
ATOM 896 N N . VAL A 1 105 ? -5.794 2.595 11.321 1.00 97.12 105 VAL A N 1
ATOM 897 C CA . VAL A 1 105 ? -4.541 3.355 11.313 1.00 97.12 105 VAL A CA 1
ATOM 898 C C . VAL A 1 105 ? -3.353 2.400 11.441 1.00 97.12 105 VAL A C 1
ATOM 900 O O . VAL A 1 105 ? -2.448 2.423 10.610 1.00 97.12 105 VAL A O 1
ATOM 903 N N . ASN A 1 106 ? -3.367 1.519 12.438 1.00 95.31 106 ASN A N 1
ATOM 904 C CA . ASN A 1 106 ? -2.204 0.707 12.787 1.00 95.31 106 ASN A CA 1
ATOM 905 C C . ASN A 1 106 ? -2.022 -0.558 11.941 1.00 95.31 106 ASN A C 1
ATOM 907 O O . ASN A 1 106 ? -0.923 -1.103 11.945 1.00 95.31 106 ASN A O 1
ATOM 911 N N . LYS A 1 107 ? -3.047 -1.027 11.220 1.00 93.88 107 LYS A N 1
ATOM 912 C CA . LYS A 1 107 ? -2.983 -2.263 10.418 1.00 93.88 107 LYS A CA 1
ATOM 913 C C . LYS A 1 107 ? -3.087 -2.023 8.911 1.00 93.88 107 LYS A C 1
ATOM 915 O O . LYS A 1 107 ? -2.529 -2.807 8.155 1.00 93.88 107 LYS A O 1
ATOM 920 N N . GLU A 1 108 ? -3.737 -0.943 8.469 1.00 94.56 108 GLU A N 1
ATOM 921 C CA . GLU A 1 108 ? -3.926 -0.637 7.039 1.00 94.56 108 GLU A CA 1
ATOM 922 C C . GLU A 1 108 ? -3.166 0.631 6.620 1.00 94.56 108 GLU A C 1
ATOM 924 O O . GLU A 1 108 ? -2.348 0.603 5.698 1.00 94.56 108 GLU A O 1
ATOM 929 N N . LEU A 1 109 ? -3.367 1.754 7.320 1.00 96.31 109 LEU A N 1
ATOM 930 C CA . LEU A 1 109 ? -2.733 3.028 6.955 1.00 96.31 109 LEU A CA 1
ATOM 931 C C . LEU A 1 109 ? -1.204 2.970 7.090 1.00 96.31 109 LEU A C 1
ATOM 933 O O . LEU A 1 109 ? -0.493 3.542 6.261 1.00 96.31 109 LEU A O 1
ATOM 937 N N . ILE A 1 110 ? -0.687 2.233 8.080 1.00 95.19 110 ILE A N 1
ATOM 938 C CA . ILE A 1 110 ? 0.757 2.019 8.254 1.00 95.19 110 ILE A CA 1
ATOM 939 C C . ILE A 1 110 ? 1.412 1.394 7.013 1.00 95.19 110 ILE A C 1
ATOM 941 O O . ILE A 1 110 ? 2.561 1.714 6.691 1.00 95.19 110 ILE A O 1
ATOM 945 N N . LEU A 1 111 ? 0.689 0.526 6.293 1.00 92.81 111 LEU A N 1
ATOM 946 C CA . LEU A 1 111 ? 1.182 -0.129 5.082 1.00 92.81 111 LEU A CA 1
ATOM 947 C C . LEU A 1 111 ? 1.357 0.900 3.971 1.00 92.81 111 LEU A C 1
ATOM 949 O O . LEU A 1 111 ? 2.400 0.928 3.317 1.00 92.81 111 LEU A O 1
ATOM 953 N N . PHE A 1 112 ? 0.377 1.791 3.807 1.00 92.75 112 PHE A N 1
ATOM 954 C CA . PHE A 1 112 ? 0.469 2.904 2.870 1.00 92.75 112 PHE A CA 1
ATOM 955 C C . PHE A 1 112 ? 1.643 3.826 3.211 1.00 92.75 112 PHE A C 1
ATOM 957 O O . PHE A 1 112 ? 2.456 4.112 2.336 1.00 92.75 112 PHE A O 1
ATOM 964 N N . SER A 1 113 ? 1.778 4.254 4.469 1.00 94.06 113 SER A N 1
ATOM 965 C CA . SER A 1 113 ? 2.852 5.165 4.885 1.00 94.06 113 SER A CA 1
ATOM 966 C C . SER A 1 113 ? 4.247 4.557 4.716 1.00 94.06 113 SER A C 1
ATOM 968 O O . SER A 1 113 ? 5.164 5.233 4.255 1.00 94.06 113 SER A O 1
ATOM 970 N N . ASN A 1 114 ? 4.421 3.272 5.028 1.00 93.12 114 ASN A N 1
ATOM 971 C CA . ASN A 1 114 ? 5.692 2.599 4.783 1.00 93.12 114 ASN A CA 1
ATOM 972 C C . ASN A 1 114 ? 5.967 2.392 3.289 1.00 93.12 114 ASN A C 1
ATOM 974 O O . ASN A 1 114 ? 7.087 2.629 2.846 1.00 93.12 114 ASN A O 1
ATOM 978 N N . THR A 1 115 ? 4.955 2.022 2.498 1.00 91.38 115 THR A N 1
ATOM 979 C CA . THR A 1 115 ? 5.089 1.915 1.034 1.00 91.38 115 THR A CA 1
ATOM 980 C C . THR A 1 115 ? 5.431 3.271 0.412 1.00 91.38 115 THR A C 1
ATOM 982 O O . THR A 1 115 ? 6.192 3.342 -0.553 1.00 91.38 115 THR A O 1
ATOM 985 N N . ASP A 1 116 ? 4.906 4.364 0.973 1.00 93.69 116 ASP A N 1
ATOM 986 C CA . ASP A 1 116 ? 5.248 5.722 0.565 1.00 93.69 116 ASP A CA 1
ATOM 987 C C . ASP A 1 116 ? 6.721 6.050 0.829 1.00 93.69 116 ASP A C 1
ATOM 989 O O . ASP A 1 116 ? 7.395 6.589 -0.048 1.00 93.69 116 ASP A O 1
ATOM 993 N N . ASN A 1 117 ? 7.258 5.646 1.979 1.00 93.75 117 ASN A N 1
ATOM 994 C CA . ASN A 1 117 ? 8.689 5.763 2.248 1.00 93.75 117 ASN A CA 1
ATOM 995 C C . ASN A 1 117 ? 9.518 4.897 1.292 1.00 93.75 117 ASN A C 1
ATOM 997 O O . ASN A 1 117 ? 10.475 5.396 0.706 1.00 93.75 117 ASN A O 1
ATOM 1001 N N . GLU A 1 118 ? 9.135 3.635 1.080 1.00 92.31 118 GLU A N 1
ATOM 1002 C CA . GLU A 1 118 ? 9.844 2.709 0.186 1.00 92.31 118 GLU A CA 1
ATOM 1003 C C . GLU A 1 118 ? 9.921 3.235 -1.253 1.00 92.31 118 GLU A C 1
ATOM 1005 O O . GLU A 1 118 ? 10.955 3.106 -1.909 1.00 92.31 118 GLU A O 1
ATOM 1010 N N . ARG A 1 119 ? 8.849 3.859 -1.760 1.00 93.06 119 ARG A N 1
ATOM 1011 C CA . ARG A 1 119 ? 8.849 4.453 -3.107 1.00 93.06 119 ARG A CA 1
ATOM 1012 C C . ARG A 1 119 ? 9.542 5.815 -3.170 1.00 93.06 119 ARG A C 1
ATOM 1014 O O . ARG A 1 119 ? 9.999 6.195 -4.247 1.00 93.06 119 ARG A O 1
ATOM 1021 N N . SER A 1 120 ? 9.610 6.551 -2.059 1.00 94.31 120 SER A N 1
ATOM 1022 C CA . SER A 1 120 ? 10.066 7.948 -2.037 1.00 94.31 120 SER A CA 1
ATOM 1023 C C . SER A 1 120 ? 11.521 8.123 -1.614 1.00 94.31 120 SER A C 1
ATOM 1025 O O . SER A 1 120 ? 12.160 9.070 -2.079 1.00 94.31 120 SER A O 1
ATOM 1027 N N . ILE A 1 121 ? 12.049 7.231 -0.774 1.00 95.00 121 ILE A N 1
ATOM 1028 C CA . ILE A 1 121 ? 13.401 7.299 -0.213 1.00 95.00 121 ILE A CA 1
ATOM 1029 C C . ILE A 1 121 ? 14.300 6.291 -0.952 1.00 95.00 121 ILE A C 1
ATOM 1031 O O . ILE A 1 121 ? 13.947 5.114 -1.046 1.00 95.00 121 ILE A O 1
ATOM 1035 N N . PRO A 1 122 ? 15.444 6.718 -1.518 1.00 97.00 122 PRO A N 1
ATOM 1036 C CA . PRO A 1 122 ? 16.357 5.815 -2.212 1.00 97.00 122 PRO A CA 1
ATOM 1037 C C . PRO A 1 122 ? 17.088 4.874 -1.248 1.00 97.00 122 PRO A C 1
ATOM 1039 O O . PRO A 1 122 ? 17.241 5.163 -0.061 1.00 97.00 122 PRO A O 1
ATOM 1042 N N . SER A 1 123 ? 17.593 3.759 -1.779 1.00 96.62 123 SER A N 1
ATOM 1043 C CA . SER A 1 123 ? 18.485 2.882 -1.014 1.00 96.62 123 SER A CA 1
ATOM 1044 C C . SER A 1 123 ? 19.891 3.471 -0.932 1.00 96.62 123 SER A C 1
ATOM 1046 O O . SER A 1 123 ? 20.375 4.061 -1.893 1.00 96.62 123 SER A O 1
ATOM 1048 N N . LEU A 1 124 ? 20.578 3.248 0.190 1.00 97.44 124 LEU A N 1
ATOM 1049 C CA . LEU A 1 124 ? 21.982 3.631 0.364 1.00 97.44 124 LEU A CA 1
ATOM 1050 C C . LEU A 1 124 ? 22.914 2.912 -0.628 1.00 97.44 124 LEU A C 1
ATOM 1052 O O . LEU A 1 124 ? 23.926 3.472 -1.027 1.00 97.44 124 LEU A O 1
ATOM 1056 N N . VAL A 1 125 ? 22.579 1.676 -1.012 1.00 97.88 125 VAL A N 1
ATOM 1057 C CA . VAL A 1 125 ? 23.467 0.805 -1.804 1.00 97.88 125 VAL A CA 1
ATOM 1058 C C . VAL A 1 125 ? 23.651 1.318 -3.233 1.00 97.88 125 VAL A C 1
ATOM 1060 O O . VAL A 1 125 ? 24.756 1.266 -3.761 1.00 97.88 125 VAL A O 1
ATOM 1063 N N . ASP A 1 126 ? 22.577 1.796 -3.862 1.00 97.12 126 ASP A N 1
ATOM 1064 C CA . ASP A 1 126 ? 22.580 2.222 -5.266 1.00 97.12 126 ASP A CA 1
ATOM 1065 C C . ASP A 1 126 ? 22.114 3.669 -5.481 1.00 97.12 126 ASP A C 1
ATOM 1067 O O . ASP A 1 126 ? 22.210 4.182 -6.593 1.00 97.12 126 ASP A O 1
ATOM 1071 N N . GLY A 1 127 ? 21.602 4.339 -4.447 1.00 97.12 127 GLY A N 1
ATOM 1072 C CA . GLY A 1 127 ? 21.052 5.689 -4.549 1.00 97.12 127 GLY A CA 1
ATOM 1073 C C . GLY A 1 127 ? 19.729 5.771 -5.319 1.00 97.12 127 GLY A C 1
ATOM 1074 O O . GLY A 1 127 ? 19.268 6.876 -5.603 1.00 97.12 127 GLY A O 1
ATOM 1075 N N . LEU A 1 128 ? 19.093 4.640 -5.656 1.00 96.31 128 LEU A N 1
ATOM 1076 C CA . LEU A 1 128 ? 17.904 4.605 -6.509 1.00 96.31 128 LEU A CA 1
ATOM 1077 C C . LEU A 1 128 ? 16.624 4.330 -5.718 1.00 96.31 128 LEU A C 1
ATOM 1079 O O . LEU A 1 128 ? 16.563 3.478 -4.823 1.00 96.31 128 LEU A O 1
ATOM 1083 N N . LYS A 1 129 ? 15.544 4.999 -6.122 1.00 95.94 129 LYS A N 1
ATOM 1084 C CA . LYS A 1 129 ? 14.177 4.611 -5.750 1.00 95.94 129 LYS A CA 1
ATOM 1085 C C . LYS A 1 129 ? 13.767 3.344 -6.514 1.00 95.94 129 LYS A C 1
ATOM 1087 O O . LYS A 1 129 ? 14.293 3.090 -7.601 1.00 95.94 129 LYS A O 1
ATOM 1092 N N . PRO A 1 130 ? 12.793 2.554 -6.027 1.00 94.19 130 PRO A N 1
ATOM 1093 C CA . PRO A 1 130 ? 12.338 1.346 -6.718 1.00 94.19 130 PRO A CA 1
ATOM 1094 C C . PRO A 1 130 ? 11.935 1.560 -8.184 1.00 94.19 130 PRO A C 1
ATOM 1096 O O . PRO A 1 130 ? 12.264 0.723 -9.022 1.00 94.19 130 PRO A O 1
ATOM 1099 N N . GLY A 1 131 ? 11.271 2.677 -8.511 1.00 91.81 131 GLY A N 1
ATOM 1100 C CA . GLY A 1 131 ? 10.918 3.024 -9.895 1.00 91.81 131 GLY A CA 1
AT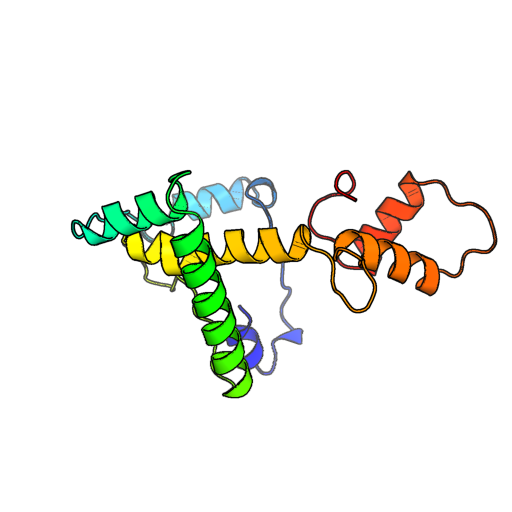OM 1101 C C . GLY A 1 131 ? 12.155 3.174 -10.786 1.00 91.81 131 GLY A C 1
ATOM 1102 O O . GLY A 1 131 ? 12.294 2.466 -11.779 1.00 91.81 131 GLY A O 1
ATOM 1103 N N . GLN A 1 132 ? 13.116 3.992 -10.358 1.00 94.50 132 GLN A N 1
ATOM 1104 C CA . GLN A 1 132 ? 14.390 4.198 -11.058 1.00 94.50 132 GLN A CA 1
ATOM 1105 C C . GLN A 1 132 ? 15.193 2.897 -11.194 1.00 94.50 132 GLN A C 1
ATOM 1107 O O . GLN A 1 132 ? 15.726 2.597 -12.260 1.00 94.50 132 GLN A O 1
ATOM 1112 N N . ARG A 1 133 ? 15.228 2.066 -10.146 1.00 96.00 133 ARG A N 1
ATOM 1113 C CA . ARG A 1 133 ? 15.883 0.752 -10.188 1.00 96.00 133 ARG A CA 1
ATOM 1114 C C . ARG A 1 133 ? 15.255 -0.169 -11.236 1.00 96.00 133 ARG A C 1
ATOM 1116 O O . ARG A 1 133 ? 15.978 -0.872 -11.936 1.00 96.00 133 ARG A O 1
ATOM 1123 N N . LYS A 1 134 ? 13.926 -0.151 -11.382 1.00 94.94 134 LYS A N 1
ATOM 1124 C CA . LYS A 1 134 ? 13.208 -0.913 -12.418 1.00 94.94 134 LYS A CA 1
ATOM 1125 C C . LYS A 1 134 ? 13.504 -0.402 -13.832 1.00 94.94 134 LYS A C 1
ATOM 1127 O O . LYS A 1 134 ? 13.644 -1.228 -14.737 1.00 94.94 134 LYS A O 1
ATOM 1132 N N . VAL A 1 135 ? 13.660 0.913 -14.016 1.00 93.88 135 VAL A N 1
ATOM 1133 C CA . VAL A 1 135 ? 14.141 1.501 -15.282 1.00 93.88 135 VAL A CA 1
ATOM 1134 C C . VAL A 1 135 ? 15.526 0.946 -15.615 1.00 93.88 135 VAL A C 1
ATOM 1136 O O . VAL A 1 135 ? 15.696 0.317 -16.658 1.00 93.88 135 VAL A O 1
ATOM 1139 N N . MET A 1 136 ? 16.487 1.081 -14.696 1.00 95.62 136 MET A N 1
ATOM 1140 C CA . MET A 1 136 ? 17.866 0.619 -14.904 1.00 95.62 136 MET A CA 1
ATOM 1141 C C . MET A 1 136 ? 17.944 -0.887 -15.165 1.00 95.62 136 MET A C 1
ATOM 1143 O O . MET A 1 136 ? 18.588 -1.313 -16.122 1.00 95.62 136 MET A O 1
ATOM 1147 N N . PHE A 1 137 ? 17.230 -1.693 -14.376 1.00 95.50 137 PHE A N 1
ATOM 1148 C CA . PHE A 1 137 ? 17.120 -3.137 -14.589 1.00 95.50 137 PHE A CA 1
ATOM 1149 C C . PHE A 1 137 ? 16.622 -3.472 -15.999 1.00 95.50 137 PHE A C 1
ATOM 1151 O O . PHE A 1 137 ? 17.192 -4.334 -16.666 1.00 95.50 137 PHE A O 1
ATOM 1158 N N . THR A 1 138 ? 15.581 -2.781 -16.468 1.00 94.62 138 THR A N 1
ATOM 1159 C CA . THR A 1 138 ? 15.014 -3.017 -17.801 1.00 94.62 138 THR A CA 1
ATOM 1160 C C . THR A 1 138 ? 16.009 -2.642 -18.897 1.00 94.62 138 THR A C 1
ATOM 1162 O O . THR A 1 138 ? 16.187 -3.415 -19.838 1.00 94.62 138 THR A O 1
ATOM 1165 N N . CYS A 1 139 ? 16.710 -1.514 -18.753 1.00 94.75 139 CYS A N 1
ATOM 1166 C CA . CYS A 1 139 ? 17.762 -1.101 -19.682 1.00 94.75 139 CYS A CA 1
ATOM 1167 C C . CYS A 1 139 ? 18.891 -2.139 -19.761 1.00 94.75 139 CYS A C 1
ATOM 1169 O O . CYS A 1 139 ? 19.288 -2.531 -20.858 1.00 94.75 139 CYS A O 1
ATOM 1171 N N . PHE A 1 140 ? 19.363 -2.648 -18.618 1.00 95.50 140 PHE A N 1
ATOM 1172 C CA . PHE A 1 140 ? 20.385 -3.697 -18.586 1.00 95.50 140 PHE A CA 1
ATOM 1173 C C . PHE A 1 140 ? 19.894 -5.011 -19.197 1.00 95.50 140 PHE A C 1
ATOM 1175 O O . PHE A 1 140 ? 20.630 -5.651 -19.944 1.00 95.50 140 PHE A O 1
ATOM 1182 N N . LYS A 1 141 ? 18.642 -5.397 -18.925 1.00 94.38 141 LYS A N 1
ATOM 1183 C CA . LYS A 1 141 ? 18.042 -6.631 -19.446 1.00 94.38 141 LYS A CA 1
ATOM 1184 C C . LYS A 1 141 ? 17.856 -6.599 -20.963 1.00 94.38 141 LYS A C 1
ATOM 1186 O O . LYS A 1 141 ? 18.066 -7.615 -21.616 1.00 94.38 141 LYS A O 1
ATOM 1191 N N . ARG A 1 142 ? 17.448 -5.454 -21.517 1.00 93.31 142 ARG A N 1
ATOM 1192 C CA . ARG A 1 142 ? 17.267 -5.272 -22.966 1.00 93.31 142 ARG A CA 1
ATOM 1193 C C . ARG A 1 142 ? 18.598 -5.107 -23.697 1.00 93.31 142 ARG A C 1
ATOM 1195 O O . ARG A 1 142 ? 18.724 -5.571 -24.824 1.00 93.31 142 ARG A O 1
ATOM 1202 N N . ASN A 1 143 ? 19.591 -4.492 -23.045 1.00 93.81 143 ASN A N 1
ATOM 1203 C CA . ASN A 1 143 ? 20.932 -4.258 -23.590 1.00 93.81 143 ASN A CA 1
ATOM 1204 C C . ASN A 1 143 ? 20.909 -3.581 -24.978 1.00 93.81 143 ASN A C 1
ATOM 1206 O O . ASN A 1 143 ? 21.724 -3.886 -25.854 1.00 93.81 143 ASN A O 1
ATOM 1210 N N . ASP A 1 144 ? 19.952 -2.669 -25.177 1.00 91.81 144 ASP A N 1
ATOM 1211 C CA . ASP A 1 144 ? 19.759 -1.955 -26.436 1.00 91.81 144 ASP A CA 1
ATOM 1212 C C . ASP A 1 144 ? 21.014 -1.125 -26.772 1.00 91.81 144 ASP A C 1
ATOM 1214 O O . ASP A 1 144 ? 21.519 -0.364 -25.948 1.00 91.81 144 ASP A O 1
ATOM 1218 N N . LYS A 1 145 ? 21.543 -1.283 -27.993 1.00 94.50 145 LYS A N 1
ATOM 1219 C CA . LYS A 1 145 ? 22.736 -0.550 -28.479 1.00 94.50 145 LYS A CA 1
ATOM 1220 C C . LYS A 1 145 ? 22.402 0.695 -29.294 1.00 94.50 145 LYS A C 1
ATOM 1222 O O . LYS A 1 145 ? 23.292 1.463 -29.644 1.00 94.50 145 LYS A O 1
ATOM 1227 N N . ARG A 1 146 ? 21.128 0.855 -29.636 1.00 94.06 146 ARG A N 1
ATOM 1228 C CA . ARG A 1 146 ? 20.584 1.989 -30.381 1.00 94.06 146 ARG A CA 1
ATOM 1229 C C . ARG A 1 146 ? 19.585 2.712 -29.493 1.00 94.06 146 ARG A C 1
ATOM 1231 O O . ARG A 1 146 ? 19.067 2.130 -28.542 1.00 94.06 146 ARG A O 1
ATOM 1238 N N . GLU A 1 147 ? 19.322 3.969 -29.814 1.00 93.12 147 GLU A N 1
ATOM 1239 C CA . GLU A 1 147 ? 18.321 4.761 -29.111 1.00 93.12 147 GLU A CA 1
ATOM 1240 C C . GLU A 1 147 ? 16.920 4.139 -29.212 1.00 93.12 147 GLU A C 1
ATOM 1242 O O . GLU A 1 147 ? 16.539 3.551 -30.227 1.00 93.12 147 GLU A O 1
ATOM 1247 N N . VAL A 1 148 ? 16.150 4.274 -28.133 1.00 93.56 148 VAL A N 1
ATOM 1248 C CA . VAL A 1 148 ? 14.765 3.810 -28.030 1.00 93.56 148 VAL A CA 1
ATOM 1249 C C . VAL A 1 148 ? 13.915 4.980 -27.558 1.00 93.56 148 VAL A C 1
ATOM 1251 O O . VAL A 1 148 ? 14.310 5.731 -26.666 1.00 93.56 148 VAL A O 1
ATOM 1254 N N . LYS A 1 149 ? 12.723 5.141 -28.141 1.00 94.00 149 LYS A N 1
ATOM 1255 C CA . LYS A 1 149 ? 11.785 6.182 -27.711 1.00 94.00 149 LYS A CA 1
ATOM 1256 C C . LYS A 1 149 ? 11.350 5.931 -26.269 1.00 94.00 149 LYS A C 1
ATOM 1258 O O . LYS A 1 149 ? 10.955 4.818 -25.928 1.00 94.00 149 LYS A O 1
ATOM 1263 N N . VAL A 1 150 ? 11.310 6.987 -25.457 1.00 91.62 150 VAL A N 1
ATOM 1264 C CA . VAL A 1 150 ? 10.942 6.907 -24.031 1.00 91.62 150 VAL A CA 1
ATOM 1265 C C . VAL A 1 150 ? 9.604 6.192 -23.817 1.00 91.62 150 VAL A C 1
ATOM 1267 O O . VAL A 1 150 ? 9.516 5.327 -22.956 1.00 91.62 150 VAL A O 1
ATOM 1270 N N . ALA A 1 151 ? 8.593 6.461 -24.649 1.00 89.81 151 ALA A N 1
ATOM 1271 C CA . ALA A 1 151 ? 7.291 5.792 -24.561 1.00 89.81 151 ALA A CA 1
ATOM 1272 C C . ALA A 1 151 ? 7.366 4.265 -24.786 1.00 89.81 151 ALA A C 1
ATOM 1274 O O . ALA A 1 151 ? 6.675 3.501 -24.119 1.00 89.81 151 ALA A O 1
ATOM 1275 N N . GLN A 1 152 ? 8.232 3.796 -25.691 1.00 88.00 152 GLN A N 1
ATOM 1276 C CA . GLN A 1 152 ? 8.420 2.359 -25.940 1.00 88.00 152 GLN A CA 1
ATOM 1277 C C . GLN A 1 152 ? 9.191 1.689 -24.798 1.00 88.00 152 GLN A C 1
ATOM 1279 O O . GLN A 1 152 ? 8.891 0.556 -24.407 1.00 88.00 152 GLN A O 1
ATOM 1284 N N . LEU A 1 153 ? 10.175 2.401 -24.242 1.00 89.56 153 LEU A N 1
ATOM 1285 C CA . LEU A 1 153 ? 10.906 1.938 -23.072 1.00 89.56 153 LEU A CA 1
ATOM 1286 C C . LEU A 1 153 ? 9.981 1.855 -21.848 1.00 89.56 153 LEU A C 1
ATOM 1288 O O . LEU A 1 153 ? 10.000 0.840 -21.159 1.00 89.56 153 LEU A O 1
ATOM 1292 N N . ALA A 1 154 ? 9.124 2.855 -21.626 1.00 88.25 154 ALA A N 1
ATOM 1293 C CA . ALA A 1 154 ? 8.121 2.881 -20.558 1.00 88.25 154 ALA A CA 1
ATOM 1294 C C . ALA A 1 154 ? 7.199 1.649 -20.586 1.00 88.25 154 ALA A C 1
ATOM 1296 O O . ALA A 1 154 ? 7.065 0.970 -19.565 1.00 88.25 154 ALA A O 1
ATOM 1297 N N . GLY A 1 155 ? 6.660 1.295 -21.761 1.00 87.88 155 GLY A N 1
ATOM 1298 C CA . GLY A 1 155 ? 5.865 0.073 -21.930 1.00 87.88 155 GLY A CA 1
ATOM 1299 C C . GLY A 1 155 ? 6.658 -1.200 -21.604 1.00 87.88 155 GLY A C 1
ATOM 1300 O O . GLY A 1 155 ? 6.180 -2.076 -20.884 1.00 87.88 155 GLY A O 1
ATOM 1301 N N . SER A 1 156 ? 7.925 -1.264 -22.031 1.00 87.69 156 SER A N 1
ATOM 1302 C CA . SER A 1 156 ? 8.812 -2.396 -21.716 1.00 87.69 156 SER A CA 1
ATOM 1303 C C . SER A 1 156 ? 9.115 -2.511 -20.220 1.00 87.69 156 SER A C 1
ATOM 1305 O O . SER A 1 156 ? 9.214 -3.617 -19.693 1.00 87.69 156 SER A O 1
ATOM 1307 N N . ILE A 1 157 ? 9.277 -1.384 -19.521 1.00 88.50 157 ILE A N 1
ATOM 1308 C CA . ILE A 1 157 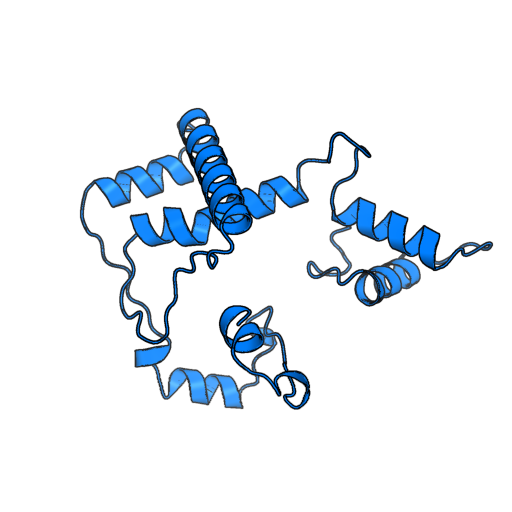? 9.506 -1.366 -18.072 1.00 88.50 157 ILE A CA 1
ATOM 1309 C C . ILE A 1 157 ? 8.260 -1.873 -17.347 1.00 88.50 157 ILE A C 1
ATOM 1311 O O . ILE A 1 157 ? 8.384 -2.689 -16.432 1.00 88.50 157 ILE A O 1
ATOM 1315 N N . ALA A 1 158 ? 7.067 -1.430 -17.748 1.00 84.50 158 ALA A N 1
ATOM 1316 C CA . ALA A 1 158 ? 5.813 -1.888 -17.155 1.00 84.50 158 ALA A CA 1
ATOM 1317 C C . ALA A 1 158 ? 5.659 -3.416 -17.262 1.00 84.50 158 ALA A C 1
ATOM 1319 O O . ALA A 1 158 ? 5.372 -4.072 -16.258 1.00 84.50 158 ALA A O 1
ATOM 1320 N N . GLU A 1 159 ? 5.943 -3.977 -18.439 1.00 84.00 159 GLU A N 1
ATOM 1321 C CA . GLU A 1 159 ? 5.878 -5.415 -18.710 1.00 84.00 159 GLU A CA 1
ATOM 1322 C C . GLU A 1 159 ? 6.964 -6.212 -17.966 1.00 84.00 159 GLU A C 1
ATOM 1324 O O . GLU A 1 159 ? 6.666 -7.147 -17.222 1.00 84.00 159 GLU A O 1
ATOM 1329 N N . LEU A 1 160 ? 8.238 -5.844 -18.138 1.00 85.12 160 LEU A N 1
ATOM 1330 C CA . LEU A 1 160 ? 9.369 -6.674 -17.707 1.00 85.12 160 LEU A CA 1
ATOM 1331 C C . LEU A 1 160 ? 9.708 -6.544 -16.225 1.00 85.12 160 LEU A C 1
ATOM 1333 O O . LEU A 1 160 ? 10.375 -7.425 -15.676 1.00 85.12 160 LEU A O 1
ATOM 1337 N N . SER A 1 161 ? 9.308 -5.442 -15.591 1.00 81.06 161 SER A N 1
ATOM 1338 C CA . SER A 1 161 ? 9.655 -5.149 -14.200 1.00 81.06 161 SER A CA 1
ATOM 1339 C C . SER A 1 161 ? 8.469 -5.238 -13.242 1.00 81.06 161 SER A C 1
ATOM 1341 O O . SER A 1 161 ? 8.649 -4.978 -12.050 1.00 81.06 161 SER A O 1
ATOM 1343 N N . ALA A 1 162 ? 7.273 -5.589 -13.734 1.00 81.00 162 ALA A N 1
ATOM 1344 C CA . ALA A 1 162 ? 6.031 -5.567 -12.961 1.00 81.00 162 ALA A CA 1
ATOM 1345 C C . ALA A 1 162 ? 5.849 -4.218 -12.231 1.00 81.00 162 ALA A C 1
ATOM 1347 O O . ALA A 1 162 ? 5.684 -4.150 -11.011 1.00 81.00 162 ALA A O 1
ATOM 1348 N N . TYR A 1 163 ? 6.001 -3.107 -12.961 1.00 75.38 163 TYR A N 1
ATOM 1349 C CA . TYR A 1 163 ? 5.773 -1.778 -12.398 1.00 75.38 163 TYR A CA 1
ATOM 1350 C C . TYR A 1 163 ? 4.274 -1.488 -12.376 1.00 75.38 163 TYR A C 1
ATOM 1352 O O . TYR A 1 163 ? 3.623 -1.381 -13.412 1.00 75.38 163 TYR A O 1
ATOM 1360 N N . HIS A 1 164 ? 3.718 -1.359 -11.174 1.00 74.62 164 HIS A N 1
ATOM 1361 C CA . HIS A 1 164 ? 2.275 -1.302 -11.000 1.00 74.62 164 HIS A CA 1
ATOM 1362 C C . HIS A 1 164 ? 1.722 0.108 -10.796 1.00 74.62 164 HIS A C 1
ATOM 1364 O O . HIS A 1 164 ? 0.530 0.204 -10.566 1.00 74.62 164 HIS A O 1
ATOM 1370 N N . HIS A 1 165 ? 2.482 1.207 -10.895 1.00 70.25 165 HIS A N 1
ATOM 1371 C CA . HIS A 1 165 ? 1.957 2.562 -10.611 1.00 70.25 165 HIS A CA 1
ATOM 1372 C C . HIS A 1 165 ? 1.563 3.390 -11.850 1.00 70.25 165 HIS A C 1
ATOM 1374 O O . HIS A 1 165 ? 1.150 4.534 -11.702 1.00 70.25 165 HIS A O 1
ATOM 1380 N N . GLY A 1 166 ? 1.550 2.775 -13.038 1.00 59.44 166 GLY A N 1
ATOM 1381 C CA . GLY A 1 166 ? 1.153 3.419 -14.299 1.00 59.44 166 GLY A CA 1
ATOM 1382 C C . GLY A 1 166 ? 2.314 4.137 -14.992 1.00 59.44 166 GLY A C 1
ATOM 1383 O O . GLY A 1 166 ? 3.241 4.598 -14.344 1.00 59.44 166 GLY A O 1
ATOM 1384 N N . GLU A 1 167 ? 2.280 4.227 -16.320 1.00 57.06 167 GLU A N 1
ATOM 1385 C CA . GLU A 1 167 ? 3.447 4.597 -17.147 1.00 57.06 167 GLU A CA 1
ATOM 1386 C C . GLU A 1 167 ? 3.929 6.054 -16.997 1.00 57.06 167 GLU A C 1
ATOM 1388 O O . GLU A 1 167 ? 5.015 6.392 -17.453 1.00 57.06 167 GLU A O 1
ATOM 1393 N N . VAL A 1 168 ? 3.145 6.921 -16.348 1.00 54.72 168 VAL A N 1
ATOM 1394 C CA . VAL A 1 168 ? 3.449 8.358 -16.191 1.00 54.72 168 VAL A CA 1
ATOM 1395 C C . VAL A 1 168 ? 4.308 8.642 -14.945 1.00 54.72 168 VAL A C 1
ATOM 1397 O O . VAL A 1 168 ? 4.876 9.720 -14.826 1.00 54.72 168 VAL A O 1
ATOM 1400 N N . GLY A 1 169 ? 4.414 7.692 -14.008 1.00 52.69 169 GLY A N 1
ATOM 1401 C CA . GLY A 1 169 ? 4.996 7.909 -12.674 1.00 52.69 169 GLY A CA 1
ATOM 1402 C C . GLY A 1 169 ? 6.468 7.516 -12.486 1.00 52.69 169 GLY A C 1
ATOM 1403 O O . GLY A 1 169 ? 6.856 7.270 -11.341 1.00 52.69 169 GLY A O 1
ATOM 1404 N N . PHE A 1 170 ? 7.247 7.370 -13.565 1.00 49.88 170 PHE A N 1
ATOM 1405 C CA . PHE A 1 170 ? 8.670 6.996 -13.482 1.00 49.88 170 PHE A CA 1
ATOM 1406 C C . PHE A 1 170 ? 9.543 8.069 -12.825 1.00 49.88 170 PHE A C 1
ATOM 1408 O O . PHE A 1 170 ? 9.336 9.267 -13.113 1.00 49.88 170 PHE A O 1
#

Radius of gyration: 20.3 Å; Cα contacts (8 Å, |Δi|>4): 112; chains: 1; bounding box: 50×46×53 Å

Organism: Nematostella vectensis (NCBI:txid45351)

Nearest PDB structures (foldseek):
  5gwk-assembly1_B  TM=9.678E-01  e=1.120E-16  Homo sapiens
  7yq8-assembly1_B  TM=9.651E-01  e=4.941E-17  Homo sapiens
  4fm9-assembly1_A-2  TM=9.920E-01  e=4.555E-16  Homo sapiens
  5zad-assembly1_B  TM=9.643E-01  e=3.605E-16  Homo sapiens
  8ke7-assembly1_A  TM=8.434E-01  e=1.747E-15  Homo sapiens